Protein AF-A0A3Q2X2U3-F1 (afdb_monomer_lite)

InterPro domains:
  IPR013201 Cathepsin propeptide inhibitor domain (I29) [PF08246] (29-88)
  IPR013201 Cathepsin propeptide inhibitor domain (I29) [SM00848] (29-88)
  IPR038765 Papain-like cysteine peptidase superfamily [SSF54001] (20-97)

Foldseek 3Di:
DDDDDDDPPPPPPVPPDDDDQDPVCVVVLVVQCVVLVHDDDPVCSSLLSVQLVVQVVVQVVVVVCVVVVNDPFGFDCDSQSSAFDPDDDPDPDPRGHTCRDTPPPD

Secondary structure (DSSP, 8-state):
----------------PPP---GGGHHHHHHHHHHTT----HHHHHHHHHHHHHHHHHHHHHHHHHHTTS-SS-B---TTTT--B----SSS----B----B----

Organism: Haplochromis burtoni (NCBI:txid8153)

Sequence (106 aa):
MKLLLAALAVGLSSVLSAPHLDPQLDEHWNLWKSWHAKKYHEKEEGWRRMVWEKNLKKVELHNLEHSMGKHTYRLGMNHFGDMVSQRFAHTHTFLYDAPLYISCLH

Structure (mmCIF, N/CA/C/O backbone):
data_AF-A0A3Q2X2U3-F1
#
_entry.id   AF-A0A3Q2X2U3-F1
#
loop_
_atom_site.group_PDB
_atom_site.id
_atom_site.type_symbol
_atom_site.label_atom_id
_atom_site.label_alt_id
_atom_site.label_comp_id
_atom_site.label_asym_id
_atom_site.label_entity_id
_atom_site.label_seq_id
_atom_site.pdbx_PDB_ins_code
_atom_site.Cartn_x
_atom_site.Cartn_y
_atom_site.Cartn_z
_atom_site.occupancy
_atom_site.B_iso_or_equiv
_atom_site.auth_seq_id
_atom_site.auth_comp_id
_atom_site.auth_asym_id
_atom_site.auth_atom_id
_atom_site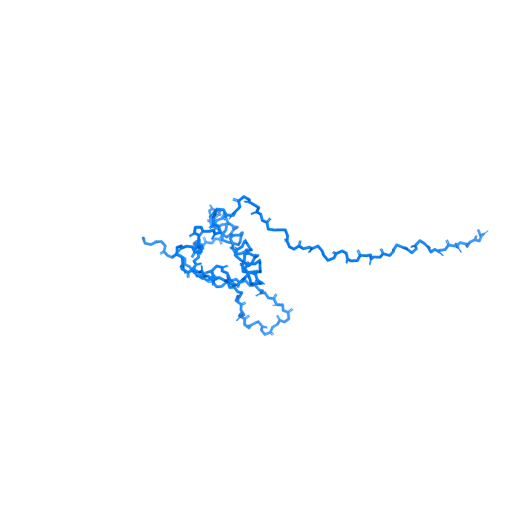.pdbx_PDB_model_num
ATOM 1 N N . MET A 1 1 ? 8.247 56.768 16.264 1.00 46.41 1 MET A N 1
ATOM 2 C CA . MET A 1 1 ? 8.240 57.298 14.875 1.00 46.41 1 MET A CA 1
ATOM 3 C C . MET A 1 1 ? 9.697 57.323 14.415 1.00 46.41 1 MET A C 1
ATOM 5 O O . MET A 1 1 ? 10.462 58.020 15.055 1.00 46.41 1 MET A O 1
ATOM 9 N N . LYS A 1 2 ? 10.194 56.561 13.439 1.00 41.00 2 LYS A N 1
ATOM 10 C CA . LYS A 1 2 ? 9.668 56.198 12.116 1.00 41.00 2 LYS A CA 1
ATOM 11 C C . LYS A 1 2 ? 10.184 54.792 11.717 1.00 41.00 2 LYS A C 1
ATOM 13 O O . LYS A 1 2 ? 11.341 54.497 11.968 1.00 41.00 2 LYS A O 1
ATOM 18 N N . LEU A 1 3 ? 9.273 53.898 11.316 1.00 46.50 3 LEU A N 1
ATOM 19 C CA . LEU A 1 3 ? 9.165 53.293 9.968 1.00 46.50 3 LEU A CA 1
ATOM 20 C C . LEU A 1 3 ? 10.333 52.342 9.620 1.00 46.50 3 LEU A C 1
ATOM 22 O O . LEU A 1 3 ? 11.446 52.778 9.375 1.00 46.50 3 LEU A O 1
ATOM 26 N N . LEU A 1 4 ? 10.128 51.029 9.769 1.00 54.28 4 LEU A N 1
ATOM 27 C CA . LEU A 1 4 ? 9.794 50.108 8.666 1.00 54.28 4 LEU A CA 1
ATOM 28 C C . LEU A 1 4 ? 10.874 50.060 7.574 1.00 54.28 4 LEU A C 1
ATOM 30 O O . LEU A 1 4 ? 10.823 50.822 6.615 1.00 54.28 4 LEU A O 1
ATOM 34 N N . LEU A 1 5 ? 11.775 49.080 7.671 1.00 50.38 5 LEU A N 1
ATOM 35 C CA . LEU A 1 5 ? 12.439 48.505 6.503 1.00 50.38 5 LEU A CA 1
ATOM 36 C C . LEU A 1 5 ? 12.169 47.003 6.502 1.00 50.38 5 LEU A C 1
ATOM 38 O O . LEU A 1 5 ? 12.853 46.197 7.128 1.00 50.38 5 LEU A O 1
ATOM 42 N N . ALA A 1 6 ? 11.061 46.683 5.844 1.00 50.19 6 ALA A N 1
ATOM 43 C CA . ALA A 1 6 ? 10.681 45.352 5.432 1.00 50.19 6 ALA A CA 1
ATOM 44 C C . ALA A 1 6 ? 11.606 44.876 4.306 1.00 50.19 6 ALA A C 1
ATOM 46 O O . ALA A 1 6 ? 11.901 45.650 3.399 1.00 50.19 6 ALA A O 1
ATOM 47 N N . ALA A 1 7 ? 12.009 43.608 4.375 1.00 49.59 7 ALA A N 1
ATOM 48 C CA . ALA A 1 7 ? 12.055 42.645 3.267 1.00 49.59 7 ALA A CA 1
ATOM 49 C C . ALA A 1 7 ? 13.028 41.514 3.628 1.00 49.59 7 ALA A C 1
ATOM 51 O O . ALA A 1 7 ? 14.075 41.349 3.006 1.00 49.59 7 ALA A O 1
ATOM 52 N N . LEU A 1 8 ? 12.679 40.696 4.629 1.00 55.53 8 LEU A N 1
ATOM 53 C CA . LEU A 1 8 ? 13.215 39.339 4.656 1.00 55.53 8 LEU A CA 1
ATOM 54 C C . LEU A 1 8 ? 12.460 38.583 3.558 1.00 55.53 8 LEU A C 1
ATOM 56 O O . LEU A 1 8 ? 11.355 38.087 3.773 1.00 55.53 8 LEU A O 1
ATOM 60 N N . ALA A 1 9 ? 13.008 38.592 2.346 1.00 58.66 9 ALA A N 1
ATOM 61 C CA . ALA A 1 9 ? 12.546 37.739 1.266 1.00 58.66 9 ALA A CA 1
ATOM 62 C C . ALA A 1 9 ? 12.870 36.289 1.649 1.00 58.66 9 ALA A C 1
ATOM 64 O O . ALA A 1 9 ? 13.896 35.736 1.261 1.00 58.66 9 ALA A O 1
ATOM 65 N N . VAL A 1 10 ? 12.012 35.679 2.468 1.00 60.91 10 VAL A N 1
ATOM 66 C CA . VAL A 1 10 ? 12.018 34.232 2.661 1.00 60.91 10 VAL A CA 1
ATOM 67 C C . VAL A 1 10 ? 11.464 33.654 1.370 1.00 60.91 10 VAL A C 1
ATOM 69 O O . VAL A 1 10 ? 10.253 33.569 1.176 1.00 60.91 10 VAL A O 1
ATOM 72 N N . GLY A 1 11 ? 12.362 33.335 0.440 1.00 58.06 11 GLY A N 1
ATOM 73 C CA . GLY A 1 11 ? 12.011 32.565 -0.739 1.00 58.06 11 GLY A CA 1
ATOM 74 C C . GLY A 1 11 ? 11.411 31.243 -0.279 1.00 58.06 11 GLY A C 1
ATOM 75 O O . GLY A 1 11 ? 12.126 30.394 0.254 1.00 58.06 11 GLY A O 1
ATOM 76 N N . LEU A 1 12 ? 10.100 31.069 -0.468 1.00 58.53 12 LEU A N 1
ATOM 77 C CA . LEU A 1 12 ? 9.470 29.755 -0.415 1.00 58.53 12 LEU A CA 1
ATOM 78 C C . LEU A 1 12 ? 10.033 28.945 -1.585 1.00 58.53 12 LEU A C 1
ATOM 80 O O . LEU A 1 12 ? 9.469 28.903 -2.675 1.00 58.53 12 LEU A O 1
ATOM 84 N N . SER A 1 13 ? 11.180 28.315 -1.363 1.00 60.03 13 SER A N 1
ATOM 85 C CA . SER A 1 13 ? 11.616 27.213 -2.205 1.00 60.03 13 SER A CA 1
ATOM 86 C C . SER A 1 13 ? 10.681 26.058 -1.877 1.00 60.03 13 SER A C 1
ATOM 88 O O . SER A 1 13 ? 10.843 25.394 -0.855 1.00 60.03 13 SER A O 1
ATOM 90 N N . SER A 1 14 ? 9.641 25.863 -2.687 1.00 59.03 14 SER A N 1
ATOM 91 C CA . SER A 1 14 ? 8.823 24.657 -2.620 1.00 59.03 14 SER A CA 1
ATOM 92 C C . SER A 1 14 ? 9.707 23.486 -3.038 1.00 59.03 14 SER A C 1
ATOM 94 O O . SER A 1 14 ? 9.849 23.195 -4.226 1.00 59.03 14 SER A O 1
ATOM 96 N N . VAL A 1 15 ? 10.366 22.855 -2.067 1.00 63.94 15 VAL A N 1
ATOM 97 C CA . VAL A 1 15 ? 11.069 21.598 -2.295 1.00 63.94 15 VAL A CA 1
ATOM 98 C C . VAL A 1 15 ? 9.999 20.589 -2.683 1.00 63.94 15 VAL A C 1
ATOM 100 O O . VAL A 1 15 ? 9.144 20.229 -1.874 1.00 63.94 15 VAL A O 1
ATOM 103 N N . LEU A 1 16 ? 10.008 20.180 -3.950 1.00 57.62 16 LEU A N 1
ATOM 104 C CA . LEU A 1 16 ? 9.199 19.069 -4.420 1.00 57.62 16 LEU A CA 1
ATOM 105 C C . LEU A 1 16 ? 9.837 17.796 -3.852 1.00 57.62 16 LEU A C 1
ATOM 107 O O . LEU A 1 16 ? 10.674 17.165 -4.493 1.00 57.62 16 LEU A O 1
ATOM 111 N N . SER A 1 17 ? 9.525 17.482 -2.596 1.00 64.62 17 SER A N 1
ATOM 112 C CA . SER A 1 17 ? 10.016 16.268 -1.955 1.00 64.62 17 SER A CA 1
ATOM 113 C C . SER A 1 17 ? 9.471 15.068 -2.713 1.00 64.62 17 SER A C 1
ATOM 115 O O . SER A 1 17 ? 8.259 14.943 -2.908 1.00 64.62 17 SER A O 1
ATOM 117 N N . ALA A 1 18 ? 10.374 14.190 -3.151 1.00 66.00 18 ALA A N 1
ATOM 118 C CA . ALA A 1 18 ? 9.974 12.912 -3.704 1.00 66.00 18 ALA A CA 1
ATOM 119 C C . ALA A 1 18 ? 9.127 12.157 -2.660 1.00 66.00 18 ALA A C 1
ATOM 121 O O . ALA A 1 18 ? 9.395 12.262 -1.458 1.00 66.00 18 ALA A O 1
ATOM 122 N N . PRO A 1 19 ? 8.103 11.411 -3.094 1.00 67.00 19 PRO A N 1
ATOM 123 C CA . PRO A 1 19 ? 7.304 10.595 -2.198 1.00 67.00 19 PRO A CA 1
ATOM 124 C C . PRO A 1 19 ? 8.199 9.630 -1.422 1.00 67.00 19 PRO A C 1
ATOM 126 O O . PRO A 1 19 ? 8.933 8.842 -2.017 1.00 67.00 19 PRO A O 1
ATOM 129 N N . HIS A 1 20 ? 8.148 9.709 -0.096 1.00 82.31 20 HIS A N 1
ATOM 130 C CA . HIS A 1 20 ? 8.903 8.812 0.767 1.00 82.31 20 HIS A CA 1
ATOM 131 C C . HIS A 1 20 ? 8.165 7.473 0.858 1.00 82.31 20 HIS A C 1
ATOM 133 O O . HIS A 1 20 ? 7.150 7.372 1.550 1.00 82.31 20 HIS A O 1
ATOM 139 N N . LEU A 1 21 ? 8.662 6.471 0.137 1.00 93.06 21 LEU A N 1
ATOM 140 C CA . LEU A 1 21 ? 8.216 5.084 0.258 1.00 93.06 21 LEU A CA 1
ATOM 141 C C . LEU A 1 21 ? 8.822 4.464 1.515 1.00 93.06 21 LEU A C 1
ATOM 143 O O . LEU A 1 21 ? 9.962 4.776 1.855 1.00 93.06 21 LEU A O 1
ATOM 147 N N . ASP A 1 22 ? 8.066 3.623 2.214 1.00 95.25 22 ASP A N 1
ATOM 148 C CA . ASP A 1 22 ? 8.544 2.967 3.430 1.00 95.25 22 ASP A CA 1
ATOM 149 C C . ASP A 1 22 ?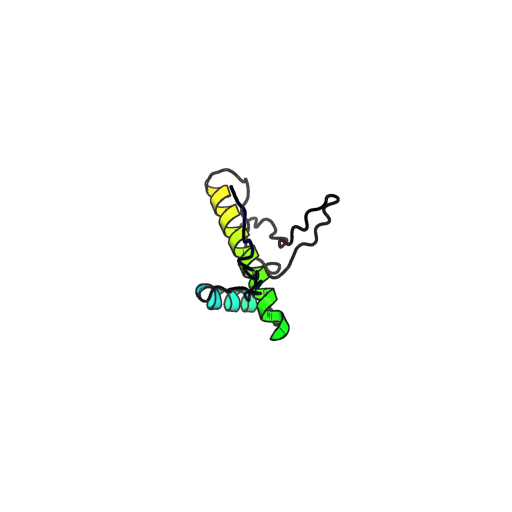 9.375 1.716 3.083 1.00 95.25 22 ASP A C 1
ATOM 151 O O . ASP A 1 22 ? 8.801 0.726 2.607 1.00 95.25 22 ASP A O 1
ATOM 155 N N . PRO A 1 23 ? 10.700 1.704 3.350 1.00 96.00 23 PRO A N 1
ATOM 156 C CA . PRO A 1 23 ? 11.545 0.547 3.051 1.00 96.00 23 PRO A CA 1
ATOM 157 C C . PRO A 1 23 ? 11.128 -0.712 3.822 1.00 96.00 23 PRO A C 1
ATOM 159 O O . PRO A 1 23 ? 11.363 -1.829 3.367 1.00 96.00 23 PRO A O 1
ATOM 162 N N . GLN A 1 24 ? 10.469 -0.567 4.979 1.00 97.44 24 GLN A N 1
ATOM 163 C CA . GLN A 1 24 ? 9.992 -1.716 5.758 1.00 97.44 24 GLN A CA 1
ATOM 164 C C . GLN A 1 24 ? 8.873 -2.481 5.046 1.00 97.44 24 GLN A C 1
ATOM 166 O O . GLN A 1 24 ? 8.613 -3.644 5.348 1.00 97.44 24 GLN A O 1
ATOM 171 N N . LEU A 1 25 ? 8.203 -1.848 4.084 1.00 97.50 25 LEU A N 1
ATOM 172 C CA . LEU A 1 25 ? 7.127 -2.465 3.326 1.00 97.50 25 LEU A CA 1
ATOM 173 C C . LEU A 1 25 ? 7.625 -3.118 2.028 1.00 97.50 25 LEU A C 1
ATOM 175 O O . LEU A 1 25 ? 6.794 -3.587 1.248 1.00 97.50 25 LEU A O 1
ATOM 179 N N . ASP A 1 26 ? 8.920 -3.072 1.701 1.00 97.56 26 ASP A N 1
ATOM 180 C C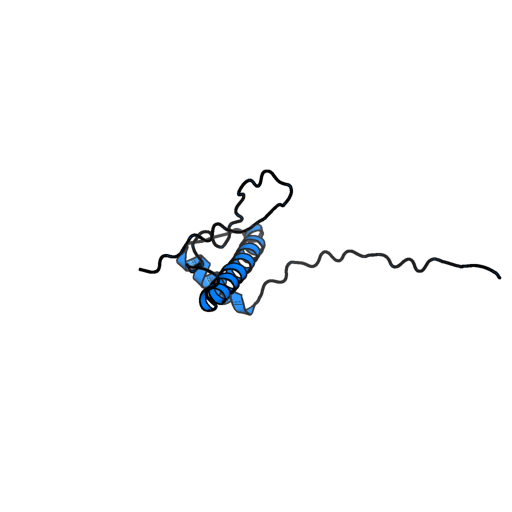A . ASP A 1 26 ? 9.450 -3.526 0.401 1.00 97.56 26 ASP A CA 1
ATOM 181 C C . ASP A 1 26 ? 9.219 -5.021 0.169 1.00 97.56 26 ASP A C 1
ATOM 183 O O . ASP A 1 26 ? 8.788 -5.437 -0.909 1.00 97.56 26 ASP A O 1
ATOM 187 N N . GLU A 1 27 ? 9.418 -5.843 1.196 1.00 98.06 27 GLU A N 1
ATOM 188 C CA . GLU A 1 27 ? 9.121 -7.272 1.108 1.00 98.06 27 GLU A CA 1
ATOM 189 C C . GLU A 1 27 ? 7.618 -7.511 0.891 1.00 98.06 27 GLU A C 1
ATOM 191 O O . GLU A 1 27 ? 7.225 -8.231 -0.029 1.00 98.06 27 GLU A O 1
ATOM 196 N N . HIS A 1 28 ? 6.763 -6.813 1.646 1.00 97.50 28 HIS A N 1
ATOM 197 C CA . HIS A 1 28 ? 5.310 -6.881 1.478 1.00 97.50 28 HIS A CA 1
ATOM 198 C C . HIS A 1 28 ? 4.852 -6.417 0.086 1.00 97.50 28 HIS A C 1
ATOM 200 O O . HIS A 1 28 ? 3.928 -7.008 -0.476 1.00 97.50 28 HIS A O 1
ATOM 206 N N . TRP A 1 29 ? 5.511 -5.410 -0.505 1.00 97.81 29 TRP A N 1
ATOM 207 C CA . TRP A 1 29 ? 5.259 -4.983 -1.887 1.00 97.81 29 TRP A CA 1
ATOM 208 C C . TRP A 1 29 ? 5.460 -6.134 -2.859 1.00 97.81 29 TRP A C 1
ATOM 210 O O . TRP A 1 29 ? 4.620 -6.407 -3.716 1.00 97.81 29 TRP A O 1
ATOM 220 N N . ASN A 1 30 ? 6.616 -6.785 -2.736 1.00 98.00 30 ASN A N 1
ATOM 221 C CA . ASN A 1 30 ? 7.070 -7.798 -3.666 1.00 98.00 30 ASN A CA 1
ATOM 222 C C . ASN A 1 30 ? 6.214 -9.056 -3.536 1.00 98.00 30 ASN A C 1
ATOM 224 O O . ASN A 1 30 ? 5.800 -9.612 -4.555 1.00 98.00 30 ASN A O 1
ATOM 228 N N . LEU A 1 31 ? 5.853 -9.435 -2.308 1.00 98.19 31 LEU A N 1
ATOM 229 C CA . LEU A 1 31 ? 4.899 -10.509 -2.042 1.00 98.19 31 LEU A CA 1
ATOM 230 C C . LEU A 1 31 ? 3.516 -10.198 -2.624 1.00 98.19 31 LEU A C 1
ATOM 232 O O . LEU A 1 31 ? 2.966 -11.027 -3.345 1.00 98.19 31 LEU A O 1
ATOM 236 N N . TRP A 1 32 ? 2.972 -8.999 -2.387 1.00 97.75 32 TRP A N 1
ATOM 237 C CA . TRP A 1 32 ? 1.667 -8.604 -2.925 1.00 97.75 32 TRP A CA 1
ATOM 238 C C . TRP A 1 32 ? 1.660 -8.575 -4.462 1.00 97.75 32 TRP A C 1
ATOM 240 O O . TRP A 1 32 ? 0.735 -9.103 -5.084 1.00 97.75 32 TRP A O 1
ATOM 250 N N . LYS A 1 33 ? 2.709 -8.025 -5.094 1.00 98.19 33 LYS A N 1
ATOM 251 C CA . LYS A 1 33 ? 2.864 -8.051 -6.557 1.00 98.19 33 LYS A CA 1
ATOM 252 C C . LYS A 1 33 ? 2.914 -9.483 -7.077 1.00 98.19 33 LYS A C 1
ATOM 254 O O . LYS A 1 33 ? 2.227 -9.783 -8.048 1.00 98.19 33 LYS A O 1
ATOM 259 N N . SER A 1 34 ? 3.700 -10.350 -6.437 1.00 97.94 34 SER A N 1
ATOM 260 C CA . SER A 1 34 ? 3.829 -11.763 -6.807 1.00 97.94 34 SER A CA 1
ATOM 261 C C . SER A 1 34 ? 2.480 -12.481 -6.724 1.00 97.94 34 SER A C 1
ATOM 263 O O . SER A 1 34 ? 2.024 -13.056 -7.711 1.00 97.94 34 SER A O 1
ATOM 265 N N . TRP A 1 35 ? 1.783 -12.342 -5.593 1.00 97.06 35 TRP A N 1
ATOM 266 C CA . TRP A 1 35 ? 0.470 -12.943 -5.351 1.00 97.06 35 TRP A CA 1
ATOM 267 C C . TRP A 1 35 ? -0.574 -12.524 -6.394 1.00 97.06 35 TRP A C 1
ATOM 269 O O . TRP A 1 35 ? -1.396 -13.329 -6.826 1.00 97.06 35 TRP A O 1
ATOM 279 N N . HIS A 1 36 ? -0.545 -11.261 -6.823 1.00 95.38 36 HIS A N 1
ATOM 280 C CA . HIS A 1 36 ? -1.484 -10.714 -7.804 1.00 95.38 36 HIS A CA 1
ATOM 281 C C . HIS A 1 36 ? -0.923 -10.635 -9.230 1.00 95.38 36 HIS A C 1
ATOM 283 O O . HIS A 1 36 ? -1.503 -9.942 -10.068 1.00 95.38 36 HIS A O 1
ATOM 289 N N . ALA A 1 37 ? 0.191 -11.323 -9.506 1.00 97.62 37 ALA A N 1
ATOM 290 C CA . ALA A 1 37 ? 0.858 -11.368 -10.808 1.00 97.62 37 ALA A CA 1
ATOM 291 C C . ALA A 1 37 ? 1.104 -9.981 -11.444 1.00 97.62 37 ALA A C 1
ATOM 293 O O . ALA A 1 37 ? 1.008 -9.803 -12.660 1.00 97.62 37 ALA A O 1
ATOM 294 N N . LYS A 1 38 ? 1.425 -8.978 -10.623 1.00 96.81 38 LYS A N 1
ATOM 295 C CA . LYS A 1 38 ? 1.682 -7.605 -11.066 1.00 96.81 38 LYS A CA 1
ATOM 296 C C . LYS A 1 38 ? 3.104 -7.463 -11.604 1.00 96.81 38 LYS A C 1
ATOM 298 O O . LYS A 1 38 ? 4.069 -7.877 -10.963 1.00 96.81 38 LYS A O 1
ATOM 303 N N . LYS A 1 39 ? 3.232 -6.815 -12.762 1.00 96.69 39 LYS A N 1
ATOM 304 C CA . LYS A 1 39 ? 4.501 -6.413 -13.381 1.00 96.69 39 LYS A CA 1
ATOM 305 C C . LYS A 1 39 ? 4.349 -4.988 -13.895 1.00 96.69 39 LYS A C 1
ATOM 307 O O . LYS A 1 39 ? 3.364 -4.698 -14.568 1.00 96.69 39 LYS A O 1
ATOM 312 N N . TYR A 1 40 ? 5.306 -4.126 -13.576 1.00 96.19 40 TYR A N 1
ATOM 313 C CA . TYR A 1 40 ? 5.281 -2.714 -13.949 1.00 96.19 40 TYR A CA 1
ATOM 314 C C . TYR A 1 40 ? 6.589 -2.326 -14.630 1.00 96.19 40 TYR A C 1
ATOM 316 O O . TYR A 1 40 ? 7.626 -2.946 -14.402 1.00 96.19 40 TYR A O 1
ATOM 324 N N . HIS A 1 41 ? 6.539 -1.283 -15.453 1.00 95.81 41 HIS A N 1
ATOM 325 C CA . HIS A 1 41 ? 7.750 -0.611 -15.908 1.00 95.81 41 HIS A CA 1
ATOM 326 C C . HIS A 1 41 ? 8.360 0.206 -14.759 1.00 95.81 41 HIS A C 1
ATOM 328 O O . HIS A 1 41 ? 7.629 0.714 -13.912 1.00 95.81 41 HIS A O 1
ATOM 334 N N . GLU A 1 42 ? 9.680 0.410 -14.763 1.00 89.94 42 GLU A N 1
ATOM 335 C CA . GLU A 1 42 ? 10.399 1.162 -13.714 1.00 89.94 42 GLU A CA 1
ATOM 336 C C . GLU A 1 42 ? 9.802 2.557 -13.466 1.00 89.94 42 GLU A C 1
ATOM 338 O O . GLU A 1 42 ? 9.672 3.002 -12.329 1.00 89.94 42 GLU A O 1
ATOM 343 N N . LYS A 1 43 ? 9.356 3.225 -14.540 1.00 91.19 43 LYS A N 1
ATOM 344 C CA . LYS A 1 43 ? 8.703 4.544 -14.472 1.00 91.19 43 LYS A CA 1
ATOM 345 C C . LYS A 1 43 ? 7.345 4.512 -13.766 1.00 91.19 43 LYS A C 1
ATOM 347 O O . LYS A 1 43 ? 6.889 5.542 -13.278 1.00 91.19 43 LYS A O 1
ATOM 352 N N . GLU A 1 44 ? 6.681 3.358 -13.747 1.00 92.44 44 GLU A N 1
ATOM 353 C CA . GLU A 1 44 ? 5.360 3.191 -13.145 1.00 92.44 44 GLU A CA 1
ATOM 354 C C . GLU A 1 44 ? 5.412 2.655 -11.716 1.00 92.44 44 GLU A C 1
ATOM 356 O O . GLU A 1 44 ? 4.561 2.979 -10.887 1.00 92.44 44 GLU A O 1
ATOM 361 N N . GLU A 1 45 ? 6.413 1.834 -11.418 1.00 94.88 45 GLU A N 1
ATOM 362 C CA . GLU A 1 45 ? 6.471 1.082 -10.173 1.00 94.88 45 GLU A CA 1
ATOM 363 C C . GLU A 1 45 ? 6.433 1.979 -8.933 1.00 94.88 45 GLU A C 1
ATOM 365 O O . GLU A 1 45 ? 5.674 1.703 -8.004 1.00 94.88 45 GLU A O 1
ATOM 370 N N . GLY A 1 46 ? 7.170 3.093 -8.952 1.00 93.94 46 GLY A N 1
ATOM 371 C CA . GLY A 1 46 ? 7.204 4.029 -7.830 1.00 93.94 46 GLY A CA 1
ATOM 372 C C . GLY A 1 46 ? 5.824 4.592 -7.483 1.00 93.94 46 GLY A C 1
ATOM 373 O O . GLY A 1 46 ? 5.438 4.617 -6.315 1.00 93.94 46 GLY A O 1
ATOM 374 N N . TRP A 1 47 ? 5.029 4.992 -8.483 1.00 92.56 47 TRP A N 1
ATOM 375 C CA . TRP A 1 47 ? 3.703 5.549 -8.209 1.00 92.56 47 TRP A CA 1
ATOM 376 C C . TRP A 1 47 ? 2.665 4.487 -7.864 1.00 92.56 47 TRP A C 1
ATOM 378 O O . TRP A 1 47 ? 1.813 4.725 -7.009 1.00 92.56 47 TRP A O 1
ATOM 388 N N . ARG A 1 48 ? 2.766 3.292 -8.451 1.00 95.12 48 ARG A N 1
ATOM 389 C CA . ARG A 1 48 ? 1.940 2.142 -8.059 1.00 95.12 48 ARG A CA 1
ATOM 390 C C . ARG A 1 48 ? 2.181 1.767 -6.603 1.00 95.12 48 ARG A C 1
ATOM 392 O O . ARG A 1 48 ? 1.227 1.548 -5.857 1.00 95.12 48 ARG A O 1
ATOM 399 N N . ARG A 1 49 ? 3.449 1.770 -6.188 1.00 96.12 49 ARG A N 1
ATOM 400 C CA . ARG A 1 49 ? 3.857 1.524 -4.809 1.00 96.12 49 ARG A CA 1
ATOM 401 C C . ARG A 1 49 ? 3.317 2.590 -3.853 1.00 96.12 49 ARG A C 1
ATOM 403 O O . ARG A 1 49 ? 2.749 2.234 -2.825 1.00 96.12 49 ARG A O 1
ATOM 410 N N . MET A 1 50 ? 3.382 3.873 -4.216 1.00 94.00 50 MET A N 1
ATOM 411 C CA . MET A 1 50 ? 2.762 4.941 -3.417 1.00 94.00 50 MET A CA 1
ATOM 412 C C . MET A 1 50 ? 1.267 4.711 -3.177 1.00 94.00 50 MET A C 1
ATOM 414 O O . MET A 1 50 ? 0.779 4.846 -2.054 1.00 94.00 50 MET A O 1
ATOM 418 N N . VAL A 1 51 ? 0.527 4.393 -4.242 1.00 92.56 51 VAL A N 1
ATOM 419 C CA . VAL A 1 51 ? -0.918 4.160 -4.158 1.00 92.56 51 VAL A CA 1
ATOM 420 C C . VAL A 1 51 ? -1.201 2.954 -3.266 1.00 92.56 51 VAL A C 1
ATOM 422 O O . VAL A 1 51 ? -2.063 3.026 -2.391 1.00 92.56 51 VAL A O 1
ATOM 425 N N . TRP A 1 52 ? -0.423 1.884 -3.421 1.00 95.00 52 TRP A N 1
ATOM 426 C CA . TRP A 1 52 ? -0.516 0.697 -2.582 1.00 95.00 52 TRP A CA 1
ATOM 427 C C . TRP A 1 52 ? -0.288 0.988 -1.096 1.00 95.00 52 TRP A C 1
ATOM 429 O O . TRP A 1 52 ? -1.111 0.584 -0.277 1.00 95.00 52 TRP A O 1
ATOM 439 N N . GLU A 1 53 ? 0.749 1.747 -0.733 1.00 96.06 53 GLU A N 1
ATOM 440 C CA . GLU A 1 53 ? 1.003 2.110 0.669 1.00 96.06 53 GLU A CA 1
ATOM 441 C C . GLU A 1 53 ? -0.109 2.989 1.246 1.00 96.06 53 GLU A C 1
ATOM 443 O O . GLU A 1 53 ? -0.547 2.787 2.381 1.00 96.06 53 GLU A O 1
ATOM 448 N N . LYS A 1 54 ? -0.613 3.951 0.461 1.00 92.31 54 LYS A N 1
ATOM 449 C CA . LYS A 1 54 ? -1.749 4.784 0.871 1.00 92.31 54 LYS A CA 1
ATOM 450 C C . LYS A 1 54 ? -2.976 3.919 1.172 1.00 92.31 54 LYS A C 1
ATOM 452 O O . LYS A 1 54 ? -3.654 4.123 2.180 1.00 92.31 54 LYS A O 1
ATOM 457 N N . ASN A 1 55 ? -3.251 2.945 0.313 1.00 91.75 55 ASN A N 1
ATOM 458 C CA . ASN A 1 55 ? -4.374 2.038 0.489 1.00 91.75 55 ASN A CA 1
ATOM 459 C C . ASN A 1 55 ? -4.157 1.064 1.652 1.00 91.75 55 ASN A C 1
ATOM 461 O O . ASN A 1 55 ? -5.114 0.765 2.360 1.00 91.75 55 ASN A O 1
ATOM 465 N N . LEU A 1 56 ? -2.921 0.628 1.912 1.00 94.19 56 LEU A N 1
ATOM 466 C CA . LEU A 1 56 ? -2.601 -0.206 3.070 1.00 94.19 56 LEU A CA 1
ATOM 467 C C . LEU A 1 56 ? -2.935 0.523 4.374 1.00 94.19 56 LEU A C 1
ATOM 469 O O . LEU A 1 56 ? -3.702 0.004 5.180 1.00 94.19 56 LEU A O 1
ATOM 473 N N . LYS A 1 57 ? -2.484 1.775 4.513 1.00 93.81 57 LYS A N 1
ATOM 474 C CA . LYS A 1 57 ? -2.796 2.624 5.676 1.00 93.81 57 LYS A CA 1
ATOM 475 C C . LYS A 1 57 ? -4.301 2.815 5.865 1.00 93.81 57 LYS A C 1
ATOM 477 O O . LYS A 1 57 ? -4.798 2.811 6.988 1.00 93.81 57 LYS A O 1
ATOM 482 N N . LYS A 1 58 ? -5.052 2.946 4.766 1.00 91.25 58 LYS A N 1
ATOM 483 C CA . LYS A 1 58 ? -6.520 3.021 4.805 1.00 91.25 58 LYS A CA 1
ATOM 484 C C . LYS A 1 58 ? -7.150 1.727 5.330 1.00 91.25 58 LYS A C 1
ATOM 486 O O . LYS A 1 58 ? -8.054 1.800 6.159 1.00 91.25 58 LYS A O 1
ATOM 491 N N . VAL A 1 59 ? -6.682 0.562 4.871 1.00 92.38 59 VAL A N 1
ATOM 492 C CA . VAL A 1 59 ? -7.134 -0.746 5.381 1.00 92.38 59 VAL A CA 1
ATOM 493 C C . VAL A 1 59 ? -6.863 -0.862 6.880 1.00 92.38 59 VAL A C 1
ATOM 495 O O . VAL A 1 59 ? -7.756 -1.247 7.634 1.00 92.38 59 VAL A O 1
ATOM 498 N N . GLU A 1 60 ? -5.650 -0.525 7.315 1.00 94.81 60 GLU A N 1
ATOM 499 C CA . GLU A 1 60 ? -5.228 -0.615 8.716 1.00 94.81 60 GLU A CA 1
ATOM 500 C C . GLU A 1 60 ? -6.066 0.291 9.617 1.00 94.81 60 GLU A C 1
ATOM 502 O O . GLU A 1 60 ? -6.613 -0.179 10.616 1.00 94.81 60 GLU A O 1
ATOM 507 N N . LEU A 1 61 ? -6.238 1.558 9.229 1.00 95.62 61 LEU A N 1
ATOM 508 C CA . LEU A 1 61 ? -7.044 2.516 9.981 1.00 95.62 61 LEU A CA 1
ATOM 509 C C . LEU A 1 61 ? -8.508 2.073 10.078 1.00 95.62 61 LEU A C 1
ATOM 511 O O . LEU A 1 61 ? -9.056 2.030 11.177 1.00 95.62 61 LEU A O 1
ATOM 515 N N . HIS A 1 62 ? -9.128 1.683 8.959 1.00 92.31 62 HIS A N 1
ATOM 516 C CA . HIS A 1 62 ? -10.508 1.180 8.953 1.00 92.31 62 HIS A CA 1
ATOM 517 C C . HIS A 1 62 ? -10.663 -0.040 9.866 1.00 92.31 62 HIS A C 1
ATOM 519 O O . HIS A 1 62 ? -11.624 -0.144 10.624 1.00 92.31 62 HIS A O 1
ATOM 525 N N . ASN A 1 63 ? -9.716 -0.978 9.817 1.00 94.00 63 ASN A N 1
ATOM 526 C CA . ASN A 1 63 ? -9.771 -2.197 10.620 1.00 94.00 63 ASN A CA 1
ATOM 527 C C . ASN A 1 63 ? -9.528 -1.937 12.112 1.00 94.00 63 ASN A C 1
ATOM 529 O O . ASN A 1 63 ? -10.124 -2.619 12.950 1.00 94.00 63 ASN A O 1
ATOM 533 N N . LEU A 1 64 ? -8.707 -0.940 12.450 1.00 97.38 64 LEU A N 1
ATOM 534 C CA . LEU A 1 64 ? -8.580 -0.444 13.816 1.00 97.38 64 LEU A CA 1
ATOM 535 C C . LEU A 1 64 ? -9.911 0.152 14.293 1.00 97.38 64 LEU A C 1
ATOM 537 O O . LEU A 1 64 ? -10.417 -0.242 15.340 1.00 97.38 64 LEU A O 1
ATOM 541 N N . GLU A 1 65 ? -10.534 1.026 13.507 1.00 96.62 65 GLU A N 1
ATOM 542 C CA . GLU A 1 65 ? -11.847 1.597 13.823 1.00 96.62 65 GLU A CA 1
ATOM 543 C C . GLU A 1 65 ? -12.953 0.535 13.939 1.00 96.62 65 GLU A C 1
ATOM 545 O O . GLU A 1 65 ? -13.795 0.614 14.835 1.00 96.62 65 GLU A O 1
ATOM 550 N N . HIS A 1 66 ? -12.926 -0.497 13.091 1.00 94.06 66 HIS A N 1
ATOM 551 C CA . HIS A 1 66 ? -13.804 -1.662 13.197 1.00 94.06 66 HIS A CA 1
ATOM 552 C C . HIS A 1 66 ? -13.627 -2.375 14.545 1.00 94.06 66 HIS A C 1
ATOM 554 O O . HIS A 1 66 ? -14.615 -2.701 15.195 1.00 94.06 66 HIS A O 1
ATOM 560 N N . SER A 1 67 ? -12.386 -2.585 15.008 1.00 96.06 67 SER A N 1
ATOM 561 C CA . SER A 1 67 ? -12.124 -3.198 16.325 1.00 96.06 67 SER A CA 1
ATOM 562 C C . SER A 1 67 ? -12.656 -2.368 17.503 1.00 96.06 67 SER A C 1
ATOM 564 O O . SER A 1 67 ? -12.924 -2.914 18.568 1.00 96.06 67 SER A O 1
ATOM 566 N N . MET A 1 68 ? -12.878 -1.069 17.287 1.00 97.88 68 MET A N 1
ATOM 567 C CA . MET A 1 68 ? -13.523 -0.153 18.233 1.00 97.88 68 MET A CA 1
ATOM 568 C C . MET A 1 68 ? -15.051 -0.075 18.052 1.00 97.88 68 MET A C 1
ATOM 570 O O . MET A 1 68 ? -15.696 0.767 18.672 1.00 97.88 68 MET A O 1
ATOM 574 N N . GLY A 1 69 ? -15.639 -0.901 17.181 1.00 96.50 69 GLY A N 1
ATOM 575 C CA . GLY A 1 69 ? -17.079 -0.948 16.915 1.00 96.50 69 GLY A CA 1
ATOM 576 C C . GLY A 1 69 ? -17.615 0.167 16.009 1.00 96.50 69 GLY A C 1
ATOM 577 O O . GLY A 1 69 ? -18.828 0.332 15.918 1.00 96.50 69 GLY A O 1
ATOM 578 N N . LYS A 1 70 ? -16.751 0.941 15.332 1.00 96.56 70 LYS A N 1
ATOM 579 C CA . LYS A 1 70 ? -17.182 2.048 14.451 1.00 96.56 70 LYS A CA 1
ATOM 580 C C . LYS A 1 70 ? -17.652 1.594 13.068 1.00 96.56 70 LYS A C 1
ATOM 582 O O . LYS A 1 70 ? -18.359 2.337 12.396 1.00 96.56 70 LYS A O 1
ATOM 587 N N . HIS A 1 71 ? -17.265 0.390 12.653 1.00 90.31 71 HIS A N 1
ATOM 588 C CA . HIS A 1 71 ? -17.632 -0.203 11.366 1.00 90.31 71 HIS A CA 1
ATOM 589 C C . HIS A 1 71 ? -18.161 -1.616 11.573 1.00 90.31 71 HIS A C 1
ATOM 591 O O . HIS A 1 71 ? -17.711 -2.322 12.469 1.00 90.31 71 HIS A O 1
ATOM 597 N N . THR A 1 72 ? -19.076 -2.045 10.709 1.00 92.00 72 THR A N 1
ATOM 598 C CA . THR A 1 72 ? -19.670 -3.395 10.728 1.00 92.00 72 THR A CA 1
ATOM 599 C C . THR A 1 72 ? -18.943 -4.395 9.826 1.00 92.00 72 THR A C 1
ATOM 601 O O . THR A 1 72 ? -19.358 -5.545 9.717 1.00 92.00 72 THR A O 1
ATOM 604 N N . TYR A 1 73 ? -17.877 -3.964 9.147 1.00 86.44 73 TYR A N 1
ATOM 605 C CA . TYR A 1 73 ? -17.086 -4.786 8.235 1.00 86.44 73 TYR A CA 1
ATOM 606 C C . TYR A 1 73 ? -15.606 -4.404 8.274 1.00 86.44 73 TYR A C 1
ATOM 608 O O . TYR A 1 73 ? -15.241 -3.302 8.692 1.00 86.44 73 TYR A O 1
ATOM 616 N N . ARG A 1 74 ? -14.760 -5.308 7.776 1.00 87.25 74 ARG A N 1
ATOM 617 C CA . ARG A 1 74 ? -13.316 -5.109 7.621 1.00 87.25 74 ARG A C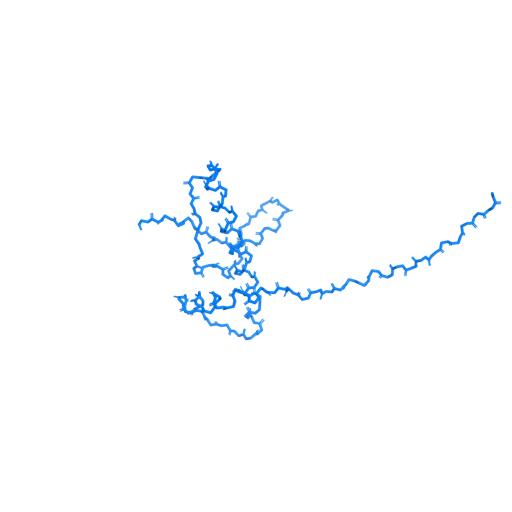A 1
ATOM 618 C C . ARG A 1 74 ? -12.945 -4.906 6.157 1.00 87.25 74 ARG A C 1
ATOM 620 O O . ARG A 1 74 ? -13.617 -5.407 5.253 1.00 87.25 74 ARG A O 1
ATOM 627 N N . LEU A 1 75 ? -11.855 -4.185 5.937 1.00 88.69 75 LEU A N 1
ATOM 628 C CA . LEU A 1 75 ? -11.211 -4.069 4.636 1.00 88.69 75 LEU A CA 1
ATOM 629 C C . LEU A 1 75 ? -10.048 -5.055 4.529 1.00 88.69 75 LEU A C 1
ATOM 631 O O . LEU A 1 75 ? -9.412 -5.401 5.528 1.00 88.69 75 LEU A O 1
ATOM 635 N N . GLY A 1 76 ? -9.739 -5.451 3.298 1.00 88.94 76 GLY A N 1
ATOM 636 C CA . GLY A 1 76 ? -8.577 -6.265 2.970 1.00 88.94 76 GLY A CA 1
ATOM 637 C C . GLY A 1 76 ? -7.818 -5.670 1.792 1.00 88.94 76 GLY A C 1
ATOM 638 O O . GLY A 1 76 ? -8.421 -5.161 0.843 1.00 88.94 76 GLY A O 1
ATOM 639 N N . MET A 1 77 ? -6.490 -5.748 1.847 1.00 92.31 77 MET A N 1
ATOM 640 C CA . MET A 1 77 ? -5.658 -5.436 0.691 1.00 92.31 77 MET A CA 1
ATOM 641 C C . MET A 1 77 ? -5.905 -6.492 -0.395 1.00 92.31 77 MET A C 1
ATOM 643 O O . MET A 1 77 ? -5.811 -7.687 -0.131 1.00 92.31 77 MET A O 1
ATOM 647 N N . ASN A 1 78 ? -6.249 -6.061 -1.608 1.00 90.06 78 ASN A N 1
ATOM 648 C CA . ASN A 1 78 ? -6.608 -6.948 -2.718 1.00 90.06 78 ASN A CA 1
ATOM 649 C C . ASN A 1 78 ? -5.880 -6.529 -4.009 1.00 90.06 78 ASN A C 1
ATOM 651 O O . ASN A 1 78 ? -5.030 -5.642 -3.982 1.00 90.06 78 ASN A O 1
ATOM 655 N N . HIS A 1 79 ? -6.220 -7.134 -5.152 1.00 91.81 79 HIS A N 1
ATOM 656 C CA . HIS A 1 79 ? -5.572 -6.860 -6.444 1.00 91.81 79 HIS A CA 1
ATOM 657 C C . HIS A 1 79 ? -5.799 -5.437 -7.000 1.00 91.81 79 HIS A C 1
ATOM 659 O O . HIS A 1 79 ? -5.130 -5.052 -7.961 1.00 91.81 79 HIS A O 1
ATOM 665 N N . PHE A 1 80 ? -6.713 -4.660 -6.410 1.00 90.31 80 PHE A N 1
ATOM 666 C CA . PHE A 1 80 ? -6.930 -3.232 -6.671 1.00 90.31 80 PHE A CA 1
ATOM 667 C C . PHE A 1 80 ? -6.108 -2.319 -5.750 1.00 90.31 80 PHE A C 1
ATOM 669 O O . PHE A 1 80 ? -6.255 -1.100 -5.811 1.00 90.31 80 PHE A O 1
ATOM 676 N N . GLY A 1 81 ? -5.247 -2.886 -4.900 1.00 91.44 81 GLY A N 1
ATOM 677 C CA . GLY A 1 81 ? -4.432 -2.147 -3.938 1.00 91.44 81 GLY A CA 1
ATOM 678 C C . GLY A 1 81 ? -3.573 -1.044 -4.553 1.00 91.44 81 GLY A C 1
ATOM 679 O O . GLY A 1 81 ? -3.356 -0.023 -3.920 1.00 91.44 81 GLY A O 1
ATOM 680 N N . ASP A 1 82 ? -3.139 -1.195 -5.801 1.00 92.88 82 ASP A N 1
ATOM 681 C CA . ASP A 1 82 ? -2.331 -0.221 -6.543 1.00 92.88 82 ASP A CA 1
ATOM 682 C C . ASP A 1 82 ? -3.157 0.772 -7.385 1.00 92.88 82 ASP A C 1
ATOM 684 O O . ASP A 1 82 ? -2.601 1.505 -8.207 1.00 92.88 82 ASP A O 1
ATOM 688 N N . MET A 1 83 ? -4.486 0.766 -7.253 1.00 88.69 83 MET A N 1
ATOM 689 C CA . MET A 1 83 ? -5.377 1.598 -8.059 1.00 88.69 83 MET A CA 1
ATOM 690 C C . MET A 1 83 ? -5.896 2.805 -7.289 1.00 88.69 83 MET A C 1
ATOM 692 O O . MET A 1 83 ? -6.012 2.818 -6.068 1.00 88.69 83 MET A O 1
ATOM 696 N N . VAL A 1 84 ? -6.261 3.834 -8.036 1.00 79.62 84 VAL A N 1
ATOM 697 C CA . VAL A 1 84 ? -6.934 5.014 -7.511 1.00 79.62 84 VAL A CA 1
ATOM 698 C C . VAL A 1 84 ? -8.395 4.930 -7.946 1.00 79.62 84 VAL A C 1
ATOM 700 O O . VAL A 1 84 ? -8.665 4.872 -9.143 1.00 79.62 84 VAL A O 1
ATOM 703 N N . SER A 1 85 ? -9.356 4.891 -7.021 1.00 64.12 85 SER A N 1
ATOM 704 C CA . SER A 1 85 ? -10.780 4.974 -7.375 1.00 64.12 85 SER A CA 1
ATOM 705 C C . SER A 1 85 ? -11.061 6.379 -7.868 1.00 64.12 85 SER A C 1
ATOM 707 O O . SER A 1 85 ? -11.122 7.327 -7.090 1.00 64.12 85 SER A O 1
ATOM 709 N N . GLN A 1 86 ? -11.333 6.506 -9.158 1.00 50.00 86 GLN A N 1
ATOM 710 C CA . GLN A 1 86 ? -12.162 7.592 -9.656 1.00 50.00 86 GLN A CA 1
ATOM 711 C C . GLN A 1 86 ? -13.623 7.211 -9.399 1.00 50.00 86 GLN A C 1
ATOM 713 O O . GLN A 1 86 ? -14.294 6.661 -10.267 1.00 50.00 86 GLN A O 1
ATOM 718 N N . ARG A 1 87 ? -14.139 7.451 -8.190 1.00 46.47 87 ARG A N 1
ATOM 719 C CA . ARG A 1 87 ? -15.596 7.553 -8.026 1.00 46.47 87 ARG A CA 1
ATOM 720 C C . ARG A 1 87 ? -15.952 9.029 -8.159 1.00 46.47 87 ARG A C 1
ATOM 722 O O . ARG A 1 87 ? -15.472 9.848 -7.385 1.00 46.47 87 ARG A O 1
ATOM 729 N N . PHE A 1 88 ? -16.739 9.350 -9.186 1.00 40.25 88 PHE A N 1
ATOM 730 C CA . PHE A 1 88 ? -17.298 10.677 -9.442 1.00 40.25 88 PHE A CA 1
ATOM 731 C C . PHE A 1 88 ? -17.988 11.213 -8.180 1.00 40.25 88 PHE A C 1
ATOM 733 O O . PHE A 1 88 ? -19.067 10.747 -7.821 1.00 40.25 88 PHE A O 1
ATOM 740 N N . ALA A 1 89 ? -17.389 12.203 -7.521 1.00 40.22 89 ALA A N 1
ATOM 741 C CA . ALA A 1 89 ? -18.100 13.050 -6.577 1.00 40.22 89 ALA A CA 1
ATOM 742 C C . ALA A 1 89 ? -18.545 14.302 -7.336 1.00 40.22 89 ALA A C 1
ATOM 744 O O . ALA A 1 89 ? -17.718 15.086 -7.797 1.00 40.22 89 ALA A O 1
ATOM 745 N N . HIS A 1 90 ? -19.857 14.498 -7.455 1.00 39.56 90 HIS A N 1
ATOM 746 C CA . HIS A 1 90 ? -20.499 15.693 -8.016 1.00 39.56 90 HIS A CA 1
ATOM 747 C C . HIS A 1 90 ? -20.306 16.943 -7.127 1.00 39.56 90 HIS A C 1
ATOM 749 O O . HIS A 1 90 ? -21.141 17.843 -7.085 1.00 39.56 90 HIS A O 1
ATOM 755 N N . THR A 1 91 ? -19.232 16.998 -6.341 1.00 41.03 91 THR A N 1
ATOM 756 C CA . THR A 1 91 ? -18.943 18.074 -5.396 1.00 41.03 91 THR A CA 1
ATOM 757 C C . THR A 1 91 ? -17.441 18.063 -5.118 1.00 41.03 91 THR A C 1
ATOM 759 O O . THR A 1 91 ? -16.953 17.194 -4.410 1.00 41.03 91 THR A O 1
ATOM 762 N N . HIS A 1 92 ? -16.720 18.971 -5.779 1.00 40.56 92 HIS A N 1
ATOM 763 C CA . HIS A 1 92 ? -15.394 19.545 -5.488 1.00 40.56 92 HIS A CA 1
ATOM 764 C C . HIS A 1 92 ? -14.469 18.934 -4.402 1.00 40.56 92 HIS A C 1
ATOM 766 O O . HIS A 1 92 ? -13.829 19.677 -3.662 1.00 40.56 92 HIS A O 1
ATOM 772 N N . THR A 1 93 ? -14.268 17.616 -4.367 1.00 37.22 93 THR A N 1
ATOM 773 C CA . THR A 1 93 ? -13.175 17.006 -3.596 1.00 37.22 93 THR A CA 1
ATOM 774 C C . THR A 1 93 ? -12.658 15.770 -4.329 1.00 37.22 93 THR A C 1
ATOM 776 O O . THR A 1 93 ? -13.315 14.732 -4.376 1.00 37.22 93 THR A O 1
ATOM 779 N N . PHE A 1 94 ? -11.478 15.875 -4.941 1.00 34.81 94 PHE A N 1
ATOM 780 C CA . PHE A 1 94 ? -10.809 14.748 -5.595 1.00 34.81 94 PHE A CA 1
ATOM 781 C C . PHE A 1 94 ? -10.306 13.757 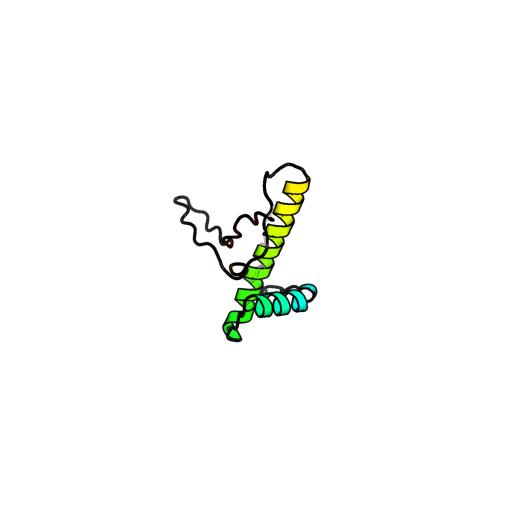-4.533 1.00 34.81 94 PHE A C 1
ATOM 783 O O . PHE A 1 94 ? -9.214 13.918 -3.991 1.00 34.81 94 PHE A O 1
ATOM 790 N N . LEU A 1 95 ? -11.103 12.739 -4.206 1.00 42.88 95 LEU A N 1
ATOM 791 C CA . LEU A 1 95 ? -10.689 11.653 -3.314 1.00 42.88 95 LEU A CA 1
ATOM 792 C C . LEU A 1 95 ? -10.116 10.494 -4.136 1.00 42.88 95 LEU A C 1
ATOM 794 O O . LEU A 1 95 ? -10.835 9.660 -4.677 1.00 42.88 95 LEU A O 1
ATOM 798 N N . TYR A 1 96 ? -8.791 10.479 -4.241 1.00 43.03 96 TYR A N 1
ATOM 799 C CA . TYR A 1 96 ? -7.993 9.449 -4.904 1.00 43.03 96 TYR A CA 1
ATOM 800 C C . TYR A 1 96 ? -7.763 8.226 -3.990 1.00 43.03 96 TYR A C 1
ATOM 802 O O . TYR A 1 96 ? -6.671 8.082 -3.441 1.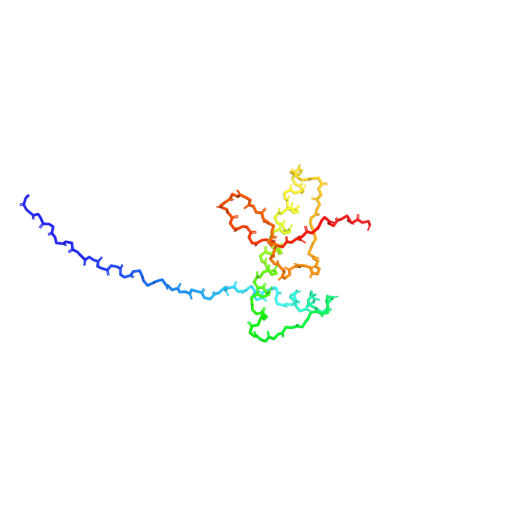00 43.03 96 TYR A O 1
ATOM 810 N N . ASP A 1 97 ? -8.737 7.338 -3.801 1.00 50.41 97 ASP A N 1
ATOM 811 C CA . ASP A 1 97 ? -8.592 6.165 -2.905 1.00 50.41 97 ASP A CA 1
ATOM 812 C C . ASP A 1 97 ? -8.895 4.855 -3.635 1.00 50.41 97 ASP A C 1
ATOM 814 O O . ASP A 1 97 ? -9.851 4.865 -4.373 1.00 50.41 97 ASP A O 1
ATOM 818 N N . ALA A 1 98 ? -8.212 3.715 -3.460 1.00 51.00 98 ALA A N 1
ATOM 819 C CA . ALA A 1 98 ? -8.607 2.468 -4.158 1.00 51.00 98 ALA A CA 1
ATOM 820 C C . ALA A 1 98 ? -10.029 1.984 -3.813 1.00 51.00 98 ALA A C 1
ATOM 822 O O . ALA A 1 98 ? -10.495 2.179 -2.682 1.00 51.00 98 ALA A O 1
ATOM 823 N N . PRO A 1 99 ? -10.676 1.223 -4.723 1.00 57.00 99 PRO A N 1
ATOM 824 C CA . PRO A 1 99 ? -11.795 0.361 -4.374 1.00 57.00 99 PRO A CA 1
ATOM 825 C C . PRO A 1 99 ? -11.281 -0.847 -3.569 1.00 57.00 99 PRO A C 1
ATOM 827 O O . PRO A 1 99 ? -11.130 -1.963 -4.064 1.00 57.00 99 PRO A O 1
ATOM 830 N N . LEU A 1 100 ? -10.992 -0.612 -2.292 1.00 58.94 100 LEU A N 1
ATOM 831 C CA . LEU A 1 100 ? -10.804 -1.667 -1.305 1.00 58.94 100 LEU A CA 1
ATOM 832 C C . LEU A 1 100 ? -12.196 -2.235 -1.006 1.00 58.94 100 LEU A C 1
ATOM 834 O O . LEU A 1 100 ? -12.951 -1.669 -0.220 1.00 58.94 100 LEU A O 1
ATOM 838 N N . TYR A 1 101 ? -12.598 -3.276 -1.734 1.00 56.91 101 TYR A N 1
ATOM 839 C CA . TYR A 1 101 ? -13.874 -3.949 -1.497 1.00 56.91 101 TYR A CA 1
ATOM 840 C C . TYR A 1 101 ? -13.897 -4.618 -0.118 1.00 56.91 101 TYR A C 1
ATOM 842 O O . TYR A 1 101 ? -12.858 -4.985 0.434 1.00 56.91 101 TYR A O 1
ATOM 850 N N . ILE A 1 102 ? -15.112 -4.789 0.406 1.00 51.97 102 ILE A N 1
ATOM 851 C CA . ILE A 1 102 ? -15.414 -5.526 1.633 1.00 51.97 102 ILE A CA 1
ATOM 852 C C . ILE A 1 102 ? -14.809 -6.927 1.512 1.00 51.97 102 ILE A C 1
ATOM 854 O O . ILE A 1 102 ? -15.262 -7.737 0.702 1.00 51.97 102 ILE A O 1
ATOM 858 N N . SER A 1 103 ? -13.791 -7.229 2.315 1.00 46.78 103 SER A N 1
ATOM 859 C CA . SER A 1 103 ? -13.391 -8.614 2.522 1.00 46.78 103 SER A CA 1
ATOM 860 C C . SER A 1 103 ? -14.417 -9.237 3.467 1.00 46.78 103 SER A C 1
ATOM 862 O O . SER A 1 103 ? -14.274 -9.149 4.687 1.00 46.78 103 SER A O 1
ATOM 864 N N . CYS A 1 104 ? -15.467 -9.851 2.915 1.00 39.03 104 CYS A N 1
ATOM 865 C CA . CYS A 1 104 ? -16.168 -10.909 3.635 1.00 39.03 104 CYS A CA 1
ATOM 866 C C . CYS A 1 104 ? -15.176 -12.069 3.748 1.00 39.03 104 CYS A C 1
ATOM 868 O O . CYS A 1 104 ? -15.048 -12.868 2.824 1.00 39.03 104 CYS A O 1
ATOM 870 N N . LEU A 1 105 ? -14.418 -12.101 4.845 1.00 38.53 105 LEU A N 1
ATOM 871 C CA . LEU A 1 105 ? -13.771 -13.324 5.308 1.00 38.53 105 LEU A CA 1
ATOM 872 C C . LEU A 1 105 ? -14.896 -14.352 5.516 1.00 38.53 105 LEU A C 1
ATOM 874 O O . LEU A 1 105 ? -15.686 -14.195 6.446 1.00 38.53 105 LEU A O 1
ATOM 878 N N . HIS A 1 106 ? -15.013 -15.312 4.597 1.00 35.41 106 HIS A N 1
ATOM 879 C CA . HIS A 1 106 ? -15.588 -16.625 4.889 1.00 35.41 106 HIS A CA 1
ATOM 880 C C . HIS A 1 106 ? -14.451 -17.528 5.355 1.00 35.41 106 HIS A C 1
ATOM 882 O O . HIS A 1 106 ? -13.358 -17.427 4.748 1.00 35.41 106 HIS A O 1
#

pLDDT: mean 77.12, std 22.03, range [34.81, 98.19]

Radius of gyration: 20.45 Å; chains: 1; bounding box: 34×74×34 Å